Protein AF-A0A0T9M4F5-F1 (afdb_monomer)

Structure (mmCIF, N/CA/C/O backbone):
data_AF-A0A0T9M4F5-F1
#
_entry.id   AF-A0A0T9M4F5-F1
#
loop_
_atom_site.group_PDB
_atom_site.id
_atom_site.type_symbol
_atom_site.label_atom_id
_atom_site.label_alt_id
_atom_site.label_comp_id
_atom_site.label_asym_id
_atom_site.label_entity_id
_atom_site.label_seq_id
_atom_site.pdbx_PDB_ins_code
_atom_site.Cartn_x
_atom_site.Cartn_y
_atom_site.Cartn_z
_atom_site.occupancy
_atom_site.B_iso_or_equiv
_atom_site.auth_seq_id
_atom_site.auth_comp_id
_atom_site.auth_asym_id
_atom_site.auth_atom_id
_atom_site.pdbx_PDB_model_num
ATOM 1 N N . MET A 1 1 ? -13.824 7.249 19.241 1.00 57.66 1 MET A N 1
ATOM 2 C CA . MET A 1 1 ? -12.421 6.854 18.954 1.00 57.66 1 MET A CA 1
ATOM 3 C C . MET A 1 1 ? -11.471 7.928 19.457 1.00 57.66 1 MET A C 1
ATOM 5 O O . MET A 1 1 ? -11.841 9.092 19.393 1.00 57.66 1 MET A O 1
ATOM 9 N N . SER A 1 2 ? -10.279 7.583 19.966 1.00 70.06 2 SER A N 1
ATOM 10 C CA . SER A 1 2 ? -9.293 8.624 20.305 1.00 70.06 2 SER A CA 1
ATOM 11 C C . SER A 1 2 ? -8.821 9.309 19.015 1.00 70.06 2 SER A C 1
ATOM 13 O O . SER A 1 2 ? -8.713 8.651 17.978 1.00 70.06 2 SER A O 1
ATOM 15 N N . ARG A 1 3 ? -8.550 10.622 19.060 1.00 72.81 3 ARG A N 1
ATOM 16 C CA . ARG A 1 3 ? -8.030 11.388 17.907 1.00 72.81 3 ARG A CA 1
ATOM 17 C C . ARG A 1 3 ? -6.819 10.709 17.259 1.00 72.81 3 ARG A C 1
ATOM 19 O O . ARG A 1 3 ? -6.725 10.690 16.040 1.00 72.81 3 ARG A O 1
ATOM 26 N N . LEU A 1 4 ? -5.961 10.091 18.072 1.00 71.62 4 LEU A N 1
ATOM 27 C CA . LEU A 1 4 ? -4.802 9.309 17.636 1.00 71.62 4 LEU A CA 1
ATOM 28 C C . LEU A 1 4 ? -5.174 8.168 16.684 1.00 71.62 4 LEU A C 1
ATOM 30 O O . LEU A 1 4 ? -4.566 8.057 15.630 1.00 71.62 4 LEU A O 1
ATOM 34 N N . VAL A 1 5 ? -6.203 7.378 17.012 1.00 68.62 5 VAL A N 1
ATOM 35 C CA . VAL A 1 5 ? -6.658 6.262 16.162 1.00 68.62 5 VAL A CA 1
ATOM 36 C C . VAL A 1 5 ? -7.204 6.768 14.830 1.00 68.62 5 VAL A C 1
ATOM 38 O O . VAL A 1 5 ? -6.938 6.176 13.791 1.00 68.62 5 VAL A O 1
ATOM 41 N N . SER A 1 6 ? -7.947 7.879 14.843 1.00 72.31 6 SER A N 1
ATOM 42 C CA . SER A 1 6 ? -8.459 8.487 13.608 1.00 72.31 6 SER A CA 1
ATOM 43 C C . SER A 1 6 ? -7.323 8.971 12.709 1.00 72.31 6 SER A C 1
ATOM 45 O O . SER A 1 6 ? -7.377 8.798 11.496 1.00 72.31 6 SER A O 1
ATOM 47 N N . LEU A 1 7 ? -6.294 9.570 13.306 1.00 77.56 7 LEU A N 1
ATOM 48 C CA . LEU A 1 7 ? -5.163 10.141 12.585 1.00 77.56 7 LEU A CA 1
ATOM 49 C C . LEU A 1 7 ? -4.260 9.041 12.013 1.00 77.56 7 LEU A C 1
ATOM 51 O O . LEU A 1 7 ? -3.862 9.128 10.855 1.00 77.56 7 LEU A O 1
ATOM 55 N N . SER A 1 8 ? -4.021 7.966 12.772 1.00 74.88 8 SER A N 1
ATOM 56 C CA . SER A 1 8 ? -3.282 6.798 12.290 1.00 74.88 8 SER A CA 1
ATOM 57 C C . SER A 1 8 ? -4.030 6.055 11.182 1.00 74.88 8 SER A C 1
ATOM 59 O O . SER A 1 8 ? -3.401 5.633 10.218 1.00 74.88 8 SER A O 1
ATOM 61 N N . LEU A 1 9 ? -5.365 5.949 11.260 1.00 75.00 9 LEU A N 1
ATOM 62 C CA . LEU A 1 9 ? -6.166 5.374 10.173 1.00 75.00 9 LEU A CA 1
ATOM 63 C C . LEU A 1 9 ? -6.086 6.242 8.911 1.00 75.00 9 LEU A C 1
ATOM 65 O O . LEU A 1 9 ? -5.947 5.720 7.812 1.00 75.00 9 LEU A O 1
ATOM 69 N N . SER A 1 10 ? -6.147 7.567 9.068 1.00 77.31 10 SER A N 1
ATOM 70 C CA . SER A 1 10 ? -6.062 8.494 7.938 1.00 77.31 10 SER A CA 1
ATOM 71 C C . SER A 1 10 ? -4.698 8.424 7.247 1.00 77.31 10 SER A C 1
ATOM 73 O O . SER A 1 10 ? -4.638 8.365 6.022 1.00 77.31 10 SER A O 1
ATOM 75 N N . PHE A 1 11 ? -3.611 8.376 8.025 1.00 79.56 11 PHE A N 1
ATOM 76 C CA . PHE A 1 11 ? -2.256 8.171 7.503 1.00 79.56 11 PHE A CA 1
ATOM 77 C C . PHE A 1 11 ? -2.116 6.826 6.796 1.00 79.56 11 PHE A C 1
ATOM 79 O O . PHE A 1 11 ? -1.531 6.756 5.719 1.00 79.56 11 PHE A O 1
ATOM 86 N N . PHE A 1 12 ? -2.684 5.773 7.385 1.00 78.44 12 PHE A N 1
ATOM 87 C CA . PHE A 1 12 ? -2.689 4.442 6.799 1.00 78.44 12 PHE A CA 1
ATOM 88 C C . PHE A 1 12 ? -3.376 4.432 5.424 1.00 78.44 12 PHE A C 1
ATOM 90 O O . PHE A 1 12 ? -2.774 3.996 4.445 1.00 78.44 12 PHE A O 1
ATOM 97 N N . TRP A 1 13 ? -4.597 4.968 5.327 1.00 77.31 13 TRP A N 1
ATOM 98 C CA . TRP A 1 13 ? -5.343 5.035 4.067 1.00 77.31 13 TRP A CA 1
ATOM 99 C C . TRP A 1 13 ? -4.628 5.867 3.005 1.00 77.31 13 TRP A C 1
ATOM 101 O O . TRP A 1 13 ? -4.625 5.486 1.837 1.00 77.31 13 TRP A O 1
ATOM 111 N N . PHE A 1 14 ? -3.989 6.969 3.405 1.00 80.56 14 PHE A N 1
ATOM 112 C CA . PHE A 1 14 ? -3.180 7.781 2.501 1.00 80.56 14 PHE A CA 1
ATOM 113 C C . PHE A 1 14 ? -1.999 6.985 1.929 1.00 80.56 14 PHE A C 1
ATOM 115 O O . PHE A 1 14 ? -1.805 6.961 0.716 1.00 80.56 14 PHE A O 1
ATOM 122 N N . PHE A 1 15 ? -1.246 6.285 2.783 1.00 78.88 15 PHE A N 1
ATOM 123 C CA . PHE A 1 15 ? -0.098 5.481 2.354 1.00 78.88 15 PHE A CA 1
ATOM 124 C C . PHE A 1 15 ? -0.510 4.289 1.485 1.00 78.88 15 PHE A C 1
ATOM 126 O O . PHE A 1 15 ? 0.159 3.977 0.500 1.00 78.88 15 PHE A O 1
ATOM 133 N N . TRP A 1 16 ? -1.625 3.641 1.829 1.00 77.44 16 TRP A N 1
ATOM 134 C CA . TRP A 1 16 ? -2.177 2.535 1.054 1.00 77.44 16 TRP A CA 1
ATOM 135 C C . TRP A 1 16 ? -2.628 2.993 -0.337 1.00 77.44 16 TRP A C 1
ATOM 137 O O . TRP A 1 16 ? -2.205 2.406 -1.331 1.00 77.44 16 TRP A O 1
ATOM 147 N N . LEU A 1 17 ? -3.401 4.085 -0.429 1.00 79.62 17 LEU A N 1
ATOM 148 C CA . LEU A 1 17 ? -3.807 4.661 -1.716 1.00 79.62 17 LEU A CA 1
ATOM 149 C C . LEU A 1 17 ? -2.595 5.083 -2.544 1.00 79.62 17 LEU A C 1
ATOM 151 O O . LEU A 1 17 ? -2.556 4.809 -3.738 1.00 79.62 17 LEU A O 1
ATOM 155 N N . PHE A 1 18 ? -1.587 5.697 -1.922 1.00 77.81 18 PHE A N 1
ATOM 156 C CA . PHE A 1 18 ? -0.356 6.069 -2.612 1.00 77.81 18 PHE A CA 1
ATOM 157 C C . PHE A 1 18 ? 0.359 4.849 -3.215 1.00 77.81 18 PHE A C 1
ATOM 159 O O . PHE A 1 18 ? 0.716 4.877 -4.391 1.00 77.81 18 PHE A O 1
ATOM 166 N N . CYS A 1 19 ? 0.514 3.757 -2.457 1.00 74.31 19 CYS A N 1
ATOM 167 C CA . CYS A 1 19 ? 1.115 2.521 -2.973 1.00 74.31 19 CYS A CA 1
ATOM 168 C C . CYS A 1 19 ? 0.278 1.905 -4.099 1.00 74.31 19 CYS A C 1
ATOM 170 O O . CYS A 1 19 ? 0.827 1.479 -5.112 1.00 74.31 19 CYS A O 1
ATOM 172 N N . PHE A 1 20 ? -1.047 1.902 -3.949 1.00 75.50 20 PHE A N 1
ATOM 173 C CA . PHE A 1 20 ? -1.965 1.381 -4.955 1.00 75.50 20 PHE A CA 1
ATOM 174 C C . PHE A 1 20 ? -1.904 2.177 -6.266 1.00 75.50 20 PHE A C 1
ATOM 176 O O . PHE A 1 20 ? -1.776 1.592 -7.337 1.00 75.50 20 PHE A O 1
ATOM 183 N N . PHE A 1 21 ? -1.926 3.511 -6.197 1.00 74.44 21 PHE A N 1
ATOM 184 C CA . PHE A 1 21 ? -1.784 4.361 -7.381 1.00 74.44 21 PHE A CA 1
ATOM 185 C C . PHE A 1 21 ? -0.397 4.250 -8.011 1.00 74.44 21 PHE A C 1
ATOM 187 O O . PHE A 1 21 ? -0.294 4.249 -9.234 1.00 74.44 21 PHE A O 1
ATOM 194 N N . SER A 1 22 ? 0.657 4.112 -7.203 1.00 69.88 22 SER A N 1
ATOM 195 C CA . SER A 1 22 ? 2.011 3.880 -7.709 1.00 69.88 22 SER A CA 1
ATOM 196 C C . SER A 1 22 ? 2.085 2.576 -8.511 1.00 69.88 22 SER A C 1
ATOM 198 O O . SER A 1 22 ? 2.566 2.590 -9.639 1.00 69.88 22 SER A O 1
ATOM 200 N N . LEU A 1 23 ? 1.515 1.478 -7.995 1.00 71.50 23 LEU A N 1
ATOM 201 C CA . LEU A 1 23 ? 1.387 0.208 -8.727 1.00 71.50 23 LEU A CA 1
ATOM 202 C C . LEU A 1 23 ? 0.630 0.372 -10.044 1.00 71.50 23 LEU A C 1
ATOM 204 O O . LEU A 1 23 ? 1.110 -0.068 -11.083 1.00 71.50 23 LEU A O 1
ATOM 208 N N . LEU A 1 24 ? -0.519 1.049 -10.002 1.00 72.88 24 LEU A N 1
ATOM 209 C CA . LEU A 1 24 ? -1.339 1.305 -11.184 1.00 72.88 24 LEU A CA 1
ATOM 210 C C . LEU A 1 24 ? -0.555 2.062 -12.258 1.00 72.88 24 LEU A C 1
ATOM 212 O O . LEU A 1 24 ? -0.605 1.700 -13.426 1.00 72.88 24 LEU A O 1
ATOM 216 N N . ILE A 1 25 ? 0.188 3.101 -11.878 1.00 70.38 25 ILE A N 1
ATOM 217 C CA . ILE A 1 25 ? 0.970 3.906 -12.823 1.00 70.38 25 ILE A CA 1
ATOM 218 C C . ILE A 1 25 ? 2.129 3.095 -13.407 1.00 70.38 25 ILE A C 1
ATOM 220 O O . ILE A 1 25 ? 2.363 3.181 -14.609 1.00 70.38 25 ILE A O 1
ATOM 224 N N . VAL A 1 26 ? 2.821 2.303 -12.579 1.00 66.75 26 VAL A N 1
ATOM 225 C CA . VAL A 1 26 ? 3.879 1.386 -13.027 1.00 66.75 26 VAL A CA 1
ATOM 226 C C . VAL A 1 26 ? 3.307 0.426 -14.073 1.00 66.75 26 VAL A C 1
ATOM 228 O O . VAL A 1 26 ? 3.764 0.426 -15.207 1.00 66.75 26 VAL A O 1
ATOM 231 N N . GLU A 1 27 ? 2.249 -0.311 -13.748 1.00 68.50 27 GLU A N 1
ATOM 232 C CA . GLU A 1 27 ? 1.696 -1.343 -14.632 1.00 68.50 27 GLU A CA 1
ATOM 233 C C . GLU A 1 27 ? 1.039 -0.774 -15.904 1.00 68.50 27 GLU A C 1
ATOM 235 O O . GLU A 1 27 ? 1.159 -1.358 -16.979 1.00 68.50 27 GLU A O 1
ATOM 240 N N . THR A 1 28 ? 0.378 0.386 -15.813 1.00 69.19 28 THR A N 1
ATOM 241 C CA . THR A 1 28 ? -0.355 0.979 -16.950 1.00 69.19 28 THR A CA 1
ATOM 242 C C . THR A 1 28 ? 0.554 1.785 -17.880 1.00 69.19 28 THR A C 1
ATOM 244 O O . THR A 1 28 ? 0.281 1.886 -19.075 1.00 69.19 28 THR A O 1
ATOM 247 N N . PHE A 1 29 ? 1.630 2.376 -17.351 1.00 70.69 29 PHE A N 1
ATOM 248 C CA . PHE A 1 29 ? 2.540 3.239 -18.108 1.00 70.69 29 PHE A CA 1
ATOM 249 C C . PHE A 1 29 ? 4.012 2.873 -17.866 1.00 70.69 29 PHE A C 1
ATOM 251 O O . PHE A 1 29 ? 4.785 3.689 -17.342 1.00 70.69 29 PHE A O 1
ATOM 258 N N . PRO A 1 30 ? 4.436 1.668 -18.285 1.00 65.00 30 PRO A N 1
ATOM 259 C CA . PRO A 1 30 ? 5.792 1.195 -18.045 1.00 65.00 30 PRO A CA 1
ATOM 260 C C . PRO A 1 30 ? 6.859 2.067 -18.712 1.00 65.00 30 PRO A C 1
ATOM 262 O O . PRO A 1 30 ? 7.892 2.344 -18.101 1.00 65.00 30 PRO A O 1
ATOM 265 N N . ASP A 1 31 ? 6.570 2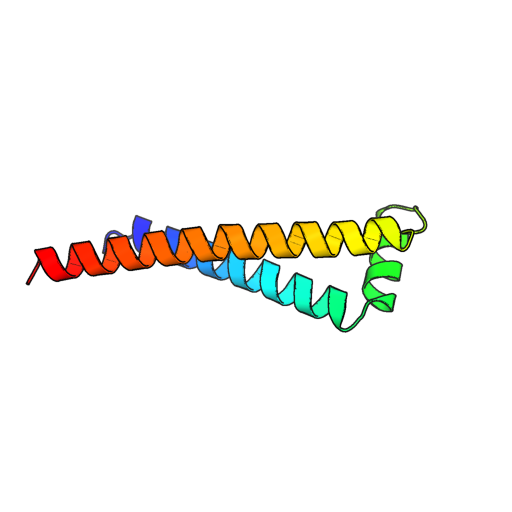.600 -19.901 1.00 65.50 31 ASP A N 1
ATOM 266 C CA . ASP A 1 31 ? 7.471 3.502 -20.625 1.00 65.50 31 ASP A CA 1
ATOM 267 C C . ASP A 1 31 ? 7.683 4.837 -19.899 1.00 65.50 31 ASP A C 1
ATOM 269 O O . ASP A 1 31 ? 8.800 5.347 -19.858 1.00 65.50 31 ASP A O 1
ATOM 273 N N . ILE A 1 32 ? 6.640 5.390 -19.267 1.00 66.25 32 ILE A N 1
ATOM 274 C CA . ILE A 1 32 ? 6.738 6.647 -18.507 1.00 66.25 32 ILE A CA 1
ATOM 275 C C . ILE A 1 32 ? 7.585 6.430 -17.252 1.00 66.25 32 ILE A C 1
ATOM 277 O O . ILE A 1 32 ? 8.443 7.254 -16.934 1.00 66.25 32 ILE A O 1
ATOM 281 N N . MET A 1 33 ? 7.383 5.311 -16.551 1.00 62.47 33 MET A N 1
ATOM 282 C CA . MET A 1 33 ? 8.142 5.011 -15.339 1.00 62.47 33 MET A CA 1
ATOM 283 C C . MET A 1 33 ? 9.611 4.697 -15.644 1.00 62.47 33 MET A C 1
ATOM 285 O O . MET A 1 33 ? 10.491 5.193 -14.940 1.00 62.47 33 MET A O 1
ATOM 289 N N . SER A 1 34 ? 9.874 3.950 -16.721 1.00 61.97 34 SER A N 1
ATOM 290 C CA . SER A 1 34 ? 11.210 3.741 -17.293 1.00 61.97 34 SER A CA 1
ATOM 291 C C . SER A 1 34 ? 11.908 5.076 -17.556 1.00 61.97 34 SER A C 1
ATOM 293 O O . SER A 1 34 ? 13.030 5.286 -17.097 1.00 61.97 34 SER A O 1
ATOM 295 N N . HIS A 1 35 ? 11.216 6.021 -18.197 1.00 64.31 35 HIS A N 1
ATOM 296 C CA . HIS A 1 35 ? 11.788 7.320 -18.533 1.00 64.31 35 HIS A CA 1
ATOM 297 C C . HIS A 1 35 ? 12.071 8.182 -17.297 1.00 64.31 35 HIS A C 1
ATOM 299 O O . HIS A 1 35 ? 13.131 8.797 -17.197 1.00 64.31 35 HIS A O 1
ATOM 305 N N . ILE A 1 36 ? 11.149 8.210 -16.330 1.00 65.75 36 ILE A N 1
ATOM 306 C CA . ILE A 1 36 ? 11.327 8.948 -15.073 1.00 65.75 36 ILE A CA 1
ATOM 307 C C . ILE A 1 36 ? 12.481 8.347 -14.267 1.00 65.75 36 ILE A C 1
ATOM 309 O O . ILE A 1 36 ? 13.333 9.092 -13.785 1.00 65.75 36 ILE A O 1
ATOM 313 N N . HIS A 1 37 ? 12.553 7.018 -14.151 1.00 61.50 37 HIS A N 1
ATOM 314 C CA . HIS A 1 37 ? 13.657 6.354 -13.461 1.00 61.50 37 HIS A CA 1
ATOM 315 C C . HIS A 1 37 ? 14.987 6.524 -14.200 1.00 61.50 37 HIS A C 1
ATOM 317 O O . HIS A 1 37 ? 16.003 6.725 -13.540 1.00 61.50 37 HIS A O 1
ATOM 323 N N . SER A 1 38 ? 15.011 6.528 -15.537 1.00 61.44 38 SER A N 1
ATOM 324 C CA . SER A 1 38 ? 16.245 6.791 -16.289 1.00 61.44 38 SER A CA 1
ATOM 325 C C . SER A 1 38 ? 16.752 8.216 -16.055 1.00 61.44 38 SER A C 1
ATOM 327 O O . SER A 1 38 ? 17.959 8.428 -15.977 1.00 61.44 38 SER A O 1
ATOM 329 N N . ILE A 1 39 ? 15.845 9.190 -15.916 1.00 63.19 39 ILE A N 1
ATOM 330 C CA . ILE A 1 39 ? 16.184 10.589 -15.626 1.00 63.19 39 ILE A CA 1
ATOM 331 C C . ILE A 1 39 ? 16.659 10.750 -14.174 1.00 63.19 39 ILE A C 1
ATOM 333 O O . ILE A 1 39 ? 17.622 11.471 -13.930 1.00 63.19 39 ILE A O 1
ATOM 337 N N . TYR A 1 40 ? 16.012 10.081 -13.213 1.00 59.03 40 TYR A N 1
ATOM 338 C CA . TYR A 1 40 ? 16.320 10.239 -11.785 1.00 59.03 40 TYR A CA 1
ATOM 339 C C . TYR A 1 40 ? 17.530 9.425 -11.313 1.00 59.03 40 TYR A C 1
ATOM 341 O O . TYR A 1 40 ? 18.290 9.899 -10.472 1.00 59.03 40 TYR A O 1
ATOM 349 N N . LEU A 1 41 ? 17.709 8.201 -11.822 1.00 56.59 41 LEU A N 1
ATOM 350 C CA . LEU A 1 41 ? 18.800 7.306 -11.423 1.00 56.59 41 LEU A CA 1
ATOM 351 C C . LEU A 1 41 ? 19.990 7.324 -12.392 1.00 56.59 41 LEU A C 1
AT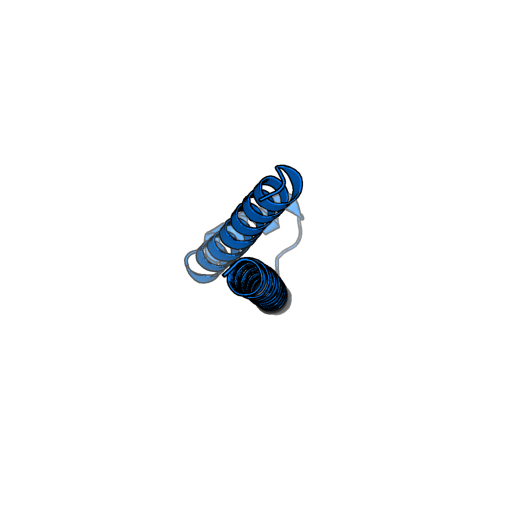OM 353 O O . LEU A 1 41 ? 21.034 6.769 -12.058 1.00 56.59 41 LEU A O 1
ATOM 357 N N . GLY A 1 42 ? 19.855 7.905 -13.591 1.00 53.09 42 GLY A N 1
ATOM 358 C CA . GLY A 1 42 ? 20.904 7.877 -14.622 1.00 53.09 42 GLY A CA 1
ATOM 359 C C . GLY A 1 42 ? 21.271 6.465 -15.105 1.00 53.09 42 GLY A C 1
ATOM 360 O O . GLY A 1 42 ? 22.255 6.297 -15.823 1.00 53.09 42 GLY A O 1
ATOM 361 N N . ALA A 1 43 ? 20.503 5.449 -14.707 1.00 51.72 43 ALA A N 1
ATOM 362 C CA . ALA A 1 43 ? 20.731 4.047 -15.010 1.00 51.72 43 ALA A CA 1
ATOM 363 C C . ALA A 1 43 ? 19.611 3.537 -15.918 1.00 51.72 43 ALA A C 1
ATOM 365 O O . ALA A 1 43 ? 18.430 3.793 -15.676 1.00 51.72 43 ALA A O 1
ATOM 366 N N . ILE A 1 44 ? 19.989 2.808 -16.967 1.00 54.81 44 ILE A N 1
ATOM 367 C CA . ILE A 1 44 ? 19.050 2.066 -17.807 1.00 54.81 44 ILE A CA 1
ATOM 368 C C . ILE A 1 44 ? 18.403 1.020 -16.895 1.00 54.81 44 ILE A C 1
ATOM 370 O O . ILE A 1 44 ? 19.070 0.079 -16.467 1.00 54.81 44 ILE A O 1
ATOM 374 N N . VAL A 1 45 ? 17.132 1.218 -16.545 1.00 54.12 45 VAL A N 1
ATOM 375 C CA . 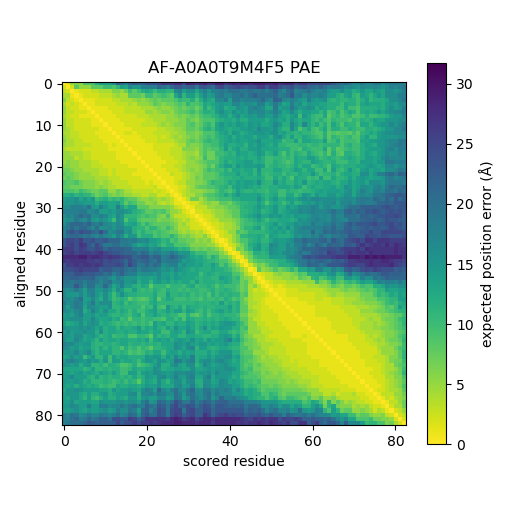VAL A 1 45 ? 16.366 0.254 -15.752 1.00 54.12 45 VAL A CA 1
ATOM 376 C C . VAL A 1 45 ? 16.224 -1.007 -16.599 1.00 54.1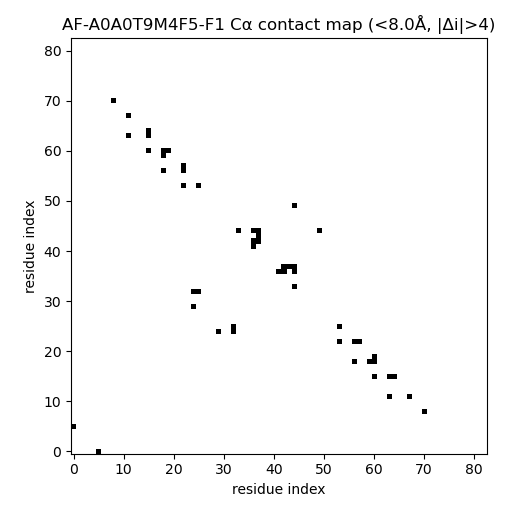2 45 VAL A C 1
ATOM 378 O O . VAL A 1 45 ? 15.495 -1.016 -17.588 1.00 54.12 45 VAL A O 1
ATOM 381 N N . SER A 1 46 ? 16.975 -2.055 -16.263 1.00 57.97 46 SER A N 1
ATOM 382 C CA . SER A 1 46 ? 16.818 -3.360 -16.901 1.00 57.97 46 SER A CA 1
ATOM 383 C C . SER A 1 46 ? 15.459 -3.954 -16.520 1.00 57.97 46 SER A C 1
ATOM 385 O O . SER A 1 46 ? 14.946 -3.696 -15.430 1.00 57.97 46 SER A O 1
ATOM 387 N N . ALA A 1 47 ? 14.878 -4.768 -17.406 1.00 62.31 47 ALA A N 1
ATOM 388 C CA . ALA A 1 47 ? 13.583 -5.417 -17.172 1.00 62.31 47 ALA A CA 1
ATOM 389 C C . ALA A 1 47 ? 13.536 -6.188 -15.833 1.00 62.31 47 ALA A C 1
ATOM 391 O O . ALA A 1 47 ? 12.539 -6.138 -15.124 1.00 62.31 47 ALA A O 1
ATOM 392 N N . GLU A 1 48 ? 14.656 -6.790 -15.421 1.00 62.12 48 GLU A N 1
ATOM 393 C CA . GLU A 1 48 ? 14.811 -7.459 -14.119 1.00 62.12 48 GLU A CA 1
ATOM 394 C C . GLU A 1 48 ? 14.600 -6.530 -12.913 1.00 62.12 48 GLU A C 1
ATOM 396 O O . GLU A 1 48 ? 14.008 -6.915 -11.904 1.00 62.12 48 GLU A O 1
ATOM 401 N N . LEU A 1 49 ? 15.090 -5.293 -13.001 1.00 65.31 49 LEU A N 1
ATOM 402 C CA . LEU A 1 49 ? 14.984 -4.313 -11.922 1.00 65.31 49 LEU A CA 1
ATOM 403 C C . LEU A 1 49 ? 13.553 -3.762 -11.840 1.00 65.31 49 LEU A C 1
ATOM 405 O O . LEU A 1 49 ? 13.053 -3.482 -10.752 1.00 65.31 49 LEU A O 1
ATOM 409 N N . TYR A 1 50 ? 12.880 -3.686 -12.987 1.00 67.00 50 TYR A N 1
ATOM 410 C CA . TYR A 1 50 ? 11.478 -3.311 -13.105 1.00 67.00 50 TYR A CA 1
ATOM 411 C C . TYR A 1 50 ? 10.536 -4.360 -12.488 1.00 67.00 50 TYR A C 1
ATOM 413 O O . TYR A 1 50 ? 9.710 -4.020 -11.640 1.00 67.00 50 TYR A O 1
ATOM 421 N N . ASP A 1 51 ? 10.730 -5.641 -12.815 1.00 68.12 51 ASP A N 1
ATOM 422 C CA . ASP A 1 51 ? 9.967 -6.755 -12.232 1.00 68.12 51 ASP A CA 1
ATOM 423 C C . ASP A 1 51 ? 10.171 -6.852 -10.711 1.00 68.12 51 ASP A C 1
ATOM 425 O O . ASP A 1 51 ? 9.224 -7.067 -9.949 1.0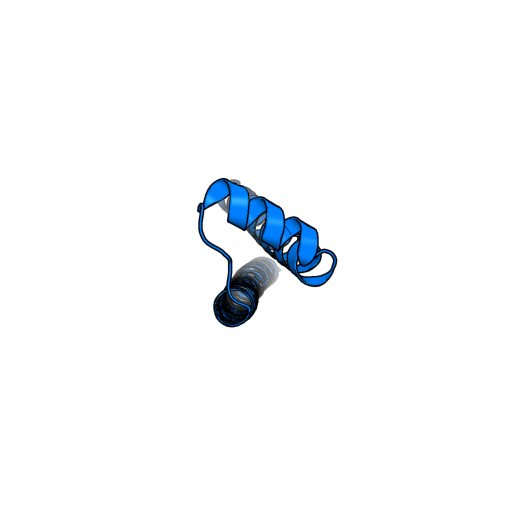0 68.12 51 ASP A O 1
ATOM 429 N N . SER A 1 52 ? 11.402 -6.617 -10.246 1.00 72.44 52 SER A N 1
ATOM 430 C CA . SER A 1 52 ? 11.724 -6.547 -8.817 1.00 72.44 52 SER A CA 1
ATOM 431 C C . SER A 1 52 ? 11.004 -5.390 -8.110 1.00 72.44 52 SER A C 1
ATOM 433 O O . SER A 1 52 ? 10.475 -5.571 -7.009 1.00 72.44 52 SER A O 1
ATOM 435 N N . LEU A 1 53 ? 10.906 -4.213 -8.744 1.00 69.94 53 LEU A N 1
ATOM 436 C CA . LEU A 1 53 ? 10.154 -3.073 -8.207 1.00 69.94 53 LEU A CA 1
ATOM 437 C C . LEU A 1 53 ? 8.658 -3.379 -8.075 1.00 69.94 53 LEU A C 1
ATOM 439 O O . LEU A 1 53 ? 8.049 -3.040 -7.057 1.00 69.94 53 LEU A O 1
ATOM 443 N N . ILE A 1 54 ? 8.070 -4.032 -9.081 1.00 73.81 54 ILE A N 1
ATOM 444 C CA . ILE A 1 54 ? 6.663 -4.451 -9.050 1.00 73.81 54 ILE A CA 1
ATOM 445 C C . ILE A 1 54 ? 6.440 -5.443 -7.907 1.00 73.81 54 ILE A C 1
ATOM 447 O O . ILE A 1 54 ? 5.535 -5.248 -7.092 1.00 73.81 54 ILE A O 1
ATOM 451 N N . ALA A 1 55 ? 7.291 -6.466 -7.797 1.00 73.62 55 ALA A N 1
ATOM 452 C CA . ALA A 1 55 ? 7.211 -7.451 -6.725 1.00 73.62 55 ALA A CA 1
ATOM 453 C C . ALA A 1 55 ? 7.326 -6.791 -5.342 1.00 73.62 55 ALA A C 1
ATOM 455 O O . ALA A 1 55 ? 6.503 -7.047 -4.463 1.00 73.62 55 ALA A O 1
ATOM 456 N N . PHE A 1 56 ? 8.298 -5.895 -5.151 1.00 74.69 56 PHE A N 1
ATOM 457 C CA . PHE A 1 56 ? 8.469 -5.153 -3.902 1.00 74.69 56 PHE A CA 1
ATOM 458 C C . PHE A 1 56 ? 7.231 -4.317 -3.556 1.00 74.69 56 PHE A C 1
ATOM 460 O O . PHE A 1 56 ? 6.766 -4.327 -2.415 1.00 74.69 56 PHE A O 1
ATOM 467 N N . SER A 1 57 ? 6.659 -3.635 -4.545 1.00 71.38 57 SER A N 1
ATOM 468 C CA . SER A 1 57 ? 5.469 -2.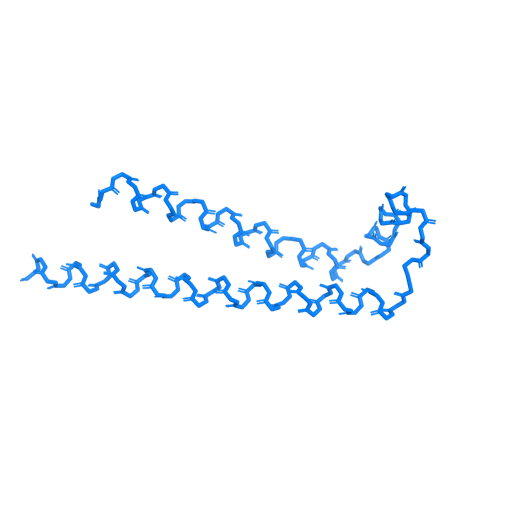807 -4.363 1.00 71.38 57 SER A CA 1
ATOM 469 C C . SER A 1 57 ? 4.218 -3.639 -4.026 1.00 71.38 57 SER A C 1
ATOM 471 O O . SER A 1 57 ? 3.448 -3.273 -3.133 1.00 71.38 57 SER A O 1
ATOM 473 N N . LEU A 1 58 ? 4.060 -4.821 -4.637 1.00 77.00 58 LEU A N 1
ATOM 474 C CA . LEU A 1 58 ? 3.022 -5.798 -4.278 1.00 77.00 58 LEU A CA 1
ATOM 475 C C . LEU A 1 58 ? 3.168 -6.288 -2.833 1.00 77.00 58 LEU A C 1
ATOM 477 O O . LEU A 1 58 ? 2.185 -6.309 -2.089 1.00 77.00 58 LEU A O 1
ATOM 481 N N . TRP A 1 59 ? 4.388 -6.629 -2.408 1.00 76.88 59 TRP A N 1
ATOM 482 C CA . TRP A 1 59 ? 4.672 -7.011 -1.021 1.00 76.88 59 TRP A CA 1
ATOM 483 C C . TRP A 1 59 ? 4.333 -5.888 -0.038 1.00 76.88 59 TRP A C 1
ATOM 485 O O . TRP A 1 59 ? 3.717 -6.142 1.001 1.00 76.88 59 TRP A O 1
ATOM 495 N N . LEU A 1 60 ? 4.670 -4.641 -0.377 1.00 76.88 60 LEU A N 1
ATOM 496 C CA . LEU A 1 60 ? 4.344 -3.476 0.445 1.00 76.88 60 LEU A CA 1
ATOM 497 C C . LEU A 1 60 ? 2.825 -3.287 0.584 1.00 76.88 60 LEU A C 1
ATOM 499 O O . LEU A 1 60 ? 2.320 -3.071 1.688 1.00 76.88 60 LEU A O 1
ATOM 503 N N . SER A 1 61 ? 2.095 -3.416 -0.527 1.00 74.31 61 SER A N 1
ATOM 504 C CA . SER A 1 61 ? 0.631 -3.337 -0.563 1.00 74.31 61 SER A CA 1
ATOM 505 C C . SER A 1 61 ? -0.022 -4.451 0.263 1.00 74.31 61 SER A C 1
ATOM 507 O O . SER A 1 61 ? -0.946 -4.197 1.038 1.00 74.31 61 SER A O 1
ATOM 509 N N . PHE A 1 62 ? 0.504 -5.676 0.185 1.00 77.00 62 PHE A N 1
ATOM 510 C CA . PHE A 1 62 ? 0.011 -6.815 0.958 1.00 77.00 62 PHE A CA 1
ATOM 511 C C . PHE A 1 62 ? 0.207 -6.632 2.470 1.00 77.00 62 PHE A C 1
ATOM 513 O O . PHE A 1 62 ? -0.739 -6.796 3.244 1.00 77.00 62 PHE A O 1
ATOM 520 N N . ILE A 1 63 ? 1.408 -6.230 2.902 1.00 79.00 63 ILE A N 1
ATOM 521 C CA . ILE A 1 63 ? 1.695 -5.940 4.317 1.00 79.00 63 ILE A CA 1
ATOM 522 C C . ILE A 1 63 ? 0.783 -4.817 4.819 1.00 79.00 63 ILE A C 1
ATOM 524 O O . ILE A 1 63 ? 0.204 -4.916 5.903 1.00 79.00 63 ILE A O 1
ATOM 528 N N . SER A 1 64 ? 0.608 -3.774 4.009 1.00 73.56 64 SER A N 1
ATOM 529 C CA . SER A 1 64 ? -0.314 -2.684 4.302 1.00 73.56 64 SER A CA 1
ATOM 530 C C . SER A 1 64 ? -1.749 -3.195 4.503 1.00 73.56 64 SER A C 1
ATOM 532 O O . SER A 1 64 ? -2.359 -2.912 5.533 1.00 73.56 64 SER A O 1
ATOM 534 N N . ALA A 1 65 ? -2.269 -4.033 3.604 1.00 79.31 65 ALA A N 1
ATOM 535 C CA . ALA A 1 65 ? -3.611 -4.604 3.728 1.00 79.31 65 ALA A CA 1
ATOM 536 C C . ALA A 1 65 ? -3.801 -5.435 5.015 1.00 79.31 65 ALA A C 1
ATOM 538 O O . ALA A 1 65 ? -4.837 -5.316 5.673 1.00 79.31 65 ALA A O 1
ATOM 539 N N . ILE A 1 66 ? -2.800 -6.22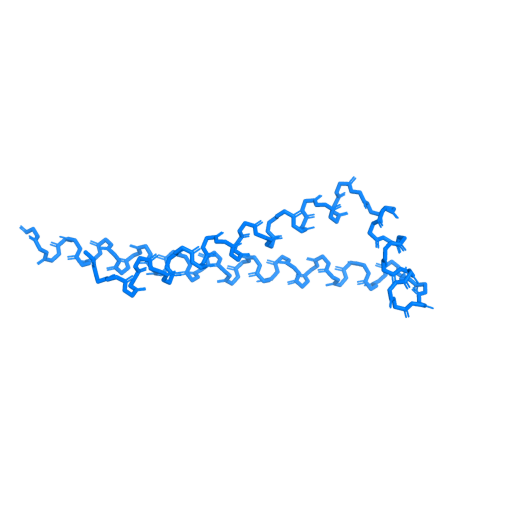8 5.421 1.00 81.94 66 ILE A N 1
ATOM 540 C CA . ILE A 1 66 ? -2.829 -6.976 6.693 1.00 81.94 66 ILE A CA 1
ATOM 541 C C . ILE A 1 66 ? -2.943 -6.022 7.883 1.00 81.94 66 ILE A C 1
ATOM 543 O O . ILE A 1 66 ? -3.765 -6.237 8.778 1.00 81.94 66 ILE A O 1
ATOM 547 N N . ILE A 1 67 ? -2.152 -4.947 7.884 1.00 79.75 67 ILE A N 1
ATOM 548 C CA . ILE A 1 67 ? -2.198 -3.924 8.932 1.00 79.75 67 ILE A CA 1
ATOM 549 C C . ILE A 1 67 ? -3.587 -3.266 8.969 1.00 79.75 67 ILE A C 1
ATOM 551 O O . ILE A 1 67 ? -4.154 -3.107 10.052 1.00 79.75 67 ILE A O 1
ATOM 555 N N . ALA A 1 68 ? -4.181 -2.961 7.809 1.00 75.44 68 ALA A N 1
ATOM 556 C CA . ALA A 1 68 ? -5.546 -2.433 7.707 1.00 75.44 68 ALA A CA 1
ATOM 557 C C . ALA A 1 68 ? -6.561 -3.355 8.386 1.00 75.44 68 ALA A C 1
ATOM 559 O O . ALA A 1 68 ? -7.333 -2.918 9.240 1.00 75.44 68 ALA A O 1
ATOM 560 N N . MET A 1 69 ? -6.540 -4.638 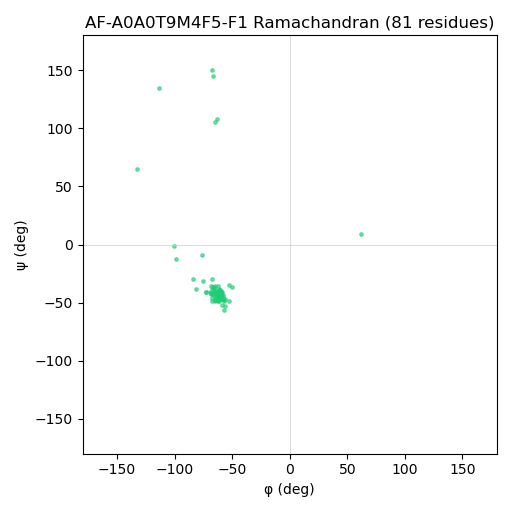8.013 1.00 78.00 69 MET A N 1
ATOM 561 C CA . MET A 1 69 ? -7.457 -5.644 8.541 1.00 78.00 69 MET A CA 1
ATOM 562 C C . MET A 1 69 ? -7.307 -5.792 10.055 1.00 78.00 69 MET A C 1
ATOM 564 O O . MET A 1 69 ? -8.311 -5.866 10.759 1.00 78.00 69 MET A O 1
ATOM 568 N N . PHE A 1 70 ? -6.077 -5.748 10.572 1.00 81.81 70 PHE A N 1
ATOM 569 C CA . PHE A 1 70 ? -5.817 -5.776 12.010 1.00 81.81 70 PHE A CA 1
ATOM 570 C C . PHE A 1 70 ? -6.410 -4.561 12.739 1.00 81.81 70 PHE A C 1
ATOM 572 O O . PHE A 1 70 ? -7.063 -4.715 13.774 1.00 81.81 70 PHE A O 1
ATOM 579 N N . PHE A 1 71 ? -6.236 -3.350 12.198 1.00 75.44 71 PHE A N 1
ATOM 580 C CA . PHE A 1 71 ? -6.831 -2.146 12.784 1.00 75.44 71 PHE A CA 1
ATOM 581 C C . PHE A 1 71 ? -8.358 -2.172 12.734 1.00 75.44 71 PHE A C 1
ATOM 583 O O . PHE A 1 71 ? -8.994 -1.790 13.716 1.00 75.44 71 PHE A O 1
ATOM 590 N N . ILE A 1 72 ? -8.944 -2.641 11.632 1.00 78.06 72 ILE A N 1
ATOM 591 C CA . ILE A 1 72 ? -10.395 -2.801 11.490 1.00 78.06 72 ILE A CA 1
ATOM 592 C C . ILE A 1 72 ? -10.919 -3.818 12.515 1.00 78.06 72 ILE A C 1
ATOM 594 O O . ILE A 1 72 ? -11.875 -3.513 13.226 1.00 78.06 72 ILE A O 1
ATOM 598 N N . ASP A 1 73 ? -10.272 -4.978 12.665 1.00 80.00 73 ASP A N 1
ATOM 599 C CA . ASP A 1 73 ? -10.653 -5.997 13.656 1.00 80.00 73 ASP A CA 1
ATOM 600 C C . ASP A 1 73 ? -10.576 -5.460 15.095 1.00 80.00 73 ASP A C 1
ATOM 602 O O . ASP A 1 73 ? -11.513 -5.629 15.879 1.00 80.00 73 ASP A O 1
ATOM 606 N N . LEU A 1 74 ? -9.510 -4.728 15.438 1.00 77.06 74 LEU A N 1
ATOM 607 C CA . LEU A 1 74 ? -9.386 -4.044 16.731 1.00 77.06 74 LEU A CA 1
ATOM 608 C C . LEU A 1 74 ? -10.525 -3.046 16.976 1.00 77.06 74 LEU A C 1
ATOM 610 O O . LEU A 1 74 ? -11.047 -2.950 18.090 1.00 77.06 74 LEU A O 1
ATOM 614 N N . LEU A 1 75 ? -10.913 -2.302 15.944 1.00 74.12 75 LEU A N 1
ATOM 615 C CA . LEU A 1 75 ? -11.974 -1.300 15.994 1.00 74.12 75 LEU A CA 1
ATOM 616 C C . LEU A 1 75 ? -13.339 -1.972 16.209 1.00 74.12 75 LEU A C 1
ATOM 618 O O . LEU A 1 75 ? -14.070 -1.575 17.116 1.00 74.12 75 LEU A 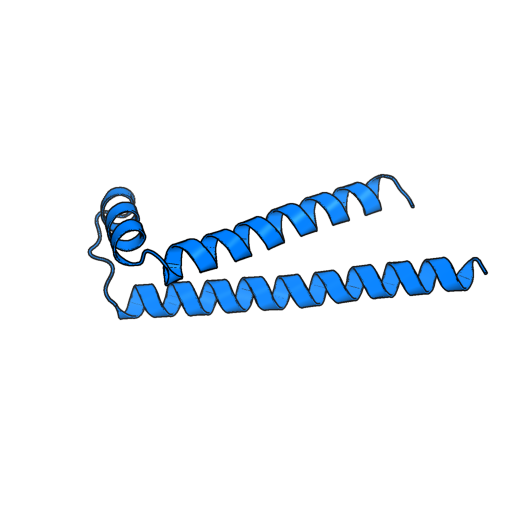O 1
ATOM 622 N N . PHE A 1 76 ? -13.636 -3.048 15.475 1.00 75.38 76 PHE A N 1
ATOM 623 C CA . PHE A 1 76 ? -14.853 -3.847 15.652 1.00 75.38 76 PHE A CA 1
ATOM 624 C C . PHE A 1 76 ? -14.910 -4.556 17.010 1.00 75.38 76 PHE A C 1
ATOM 626 O O . PHE A 1 76 ? -15.957 -4.557 17.659 1.00 75.38 76 PHE A O 1
ATOM 633 N N . LYS A 1 77 ? -13.798 -5.127 17.491 1.00 74.94 77 LYS A N 1
ATOM 634 C CA . LYS A 1 77 ? -13.707 -5.699 18.847 1.00 74.94 77 LYS A CA 1
ATOM 635 C C . LYS A 1 77 ? -13.984 -4.649 19.916 1.00 74.94 77 LYS A C 1
ATOM 637 O O . LYS A 1 77 ? -14.741 -4.916 20.843 1.00 74.94 77 LYS A O 1
ATOM 642 N N . LYS A 1 78 ? -13.429 -3.445 19.766 1.00 67.69 78 LYS A N 1
ATOM 643 C CA . LYS A 1 78 ? -13.678 -2.347 20.700 1.00 67.69 78 LYS A CA 1
ATOM 644 C C . LYS A 1 78 ? -15.145 -1.926 20.690 1.00 67.69 78 LYS A C 1
ATOM 646 O O . LYS A 1 78 ? -15.722 -1.836 21.760 1.00 67.69 78 LYS A O 1
ATOM 651 N N . VAL A 1 79 ? -15.758 -1.727 19.521 1.00 64.81 79 VAL A N 1
ATOM 652 C CA . VAL A 1 79 ? -17.187 -1.368 19.403 1.00 64.81 79 VAL A CA 1
ATOM 653 C C . VAL A 1 79 ? -18.091 -2.417 20.054 1.00 64.81 79 VAL A C 1
ATOM 655 O O . VAL A 1 79 ? -18.988 -2.061 20.807 1.00 64.81 79 VAL A O 1
ATOM 658 N N . ARG A 1 80 ? -17.818 -3.704 19.830 1.00 61.34 80 ARG A N 1
ATOM 659 C CA . ARG A 1 80 ? -18.601 -4.812 20.393 1.00 61.34 80 ARG A CA 1
ATOM 660 C C . ARG A 1 80 ? -18.474 -4.949 21.914 1.00 61.34 80 ARG A C 1
ATOM 662 O O . ARG A 1 80 ? -19.432 -5.363 22.538 1.00 61.34 80 ARG A O 1
ATOM 669 N N . ASN A 1 81 ? -17.340 -4.567 22.506 1.00 60.41 81 ASN A N 1
ATOM 670 C CA . ASN A 1 81 ? -17.175 -4.514 23.968 1.00 60.41 81 ASN A CA 1
ATOM 671 C C . ASN A 1 81 ? -17.856 -3.293 24.623 1.00 60.41 81 ASN A C 1
ATOM 673 O O . ASN A 1 81 ? -17.875 -3.200 25.847 1.00 60.41 81 ASN A O 1
ATOM 677 N N . PHE A 1 82 ? -18.352 -2.336 23.830 1.00 53.72 82 PHE A N 1
ATOM 678 C CA . PHE A 1 82 ? -19.149 -1.191 24.294 1.00 53.72 82 PHE A CA 1
ATOM 679 C C . PHE A 1 82 ? -20.665 -1.385 24.073 1.00 53.72 82 PHE A C 1
ATOM 681 O O . PHE A 1 82 ? -21.433 -0.496 24.438 1.00 53.72 82 PHE A O 1
ATOM 688 N N . SER A 1 83 ? -21.077 -2.512 23.477 1.00 46.78 83 SER A N 1
ATOM 689 C CA . SER A 1 83 ? -22.467 -2.977 23.354 1.00 46.78 83 SER A CA 1
ATOM 690 C C . SER A 1 83 ? -22.781 -4.002 24.434 1.00 46.78 83 SER A C 1
ATOM 692 O O . SER A 1 83 ? -23.993 -4.162 24.693 1.00 46.78 83 SER A O 1
#

Organism: Yersinia kristensenii (NCBI:txid28152)

pLDDT: mean 70.09, std 8.07, range [46.78, 81.94]

Mean predicted aligned error: 11.55 Å

Solvent-accessible surface area (backbone atoms only — not comparable to full-atom values): 4685 Å² total; per-residue (Å²): 132,59,70,66,60,55,51,53,50,51,52,47,53,52,53,50,50,51,51,52,51,50,50,49,48,42,75,75,36,50,69,59,48,50,51,53,44,30,69,73,67,72,42,85,77,48,70,69,57,51,53,49,50,52,51,52,50,50,52,52,50,51,55,47,51,54,53,51,53,50,54,50,51,53,51,53,53,52,56,59,75,75,106

Sequence (83 aa):
MSRLVSLSLSFFWFFWLFCFFSLLIVETFPDIMSHIHSIYLGAIVSAELYDSLIAFSLWLSFISAIIAMFFIDLLFKKVRNFS

Foldseek 3Di:
DPPVLVVVVVVLVVVLVVLVVVLVCCVVPVVVVQVVCCVVVVDRCDPVNSVVVNVVSVVVNVVSVVVVVVSVVVVVVVVVVVD

Secondary structure (DSSP, 8-state):
--HHHHHHHHHHHHHHHHHHHHHHHHHH-HHHHHHHHHHHH-S---HHHHHHHHHHHHHHHHHHHHHHHHHHHHHHHHHHTT-

Radius of gyration: 17.67 Å; Cα contacts (8 Å, |Δi|>4): 26; chains: 1; bounding box: 43×19×45 Å